Protein AF-A0A1V1PG23-F1 (afdb_monomer)

Foldseek 3Di:
DDDPPPDPLAAEEEEFEAQPAACVNCVVVVNNQVLLVVVQVVCVPRPEYEYAGADQDLVVRQVSNCVRPVRYHYLYYNHNVCVPPVPPSVVSLVPPVVDCVSVPSHAEYEYPAPNRVSNRVVNCVVVVHYYYYDNPDDPDPCVCVVVVVVVVVVVPPPD

Structure (mmCIF, N/CA/C/O backbone):
data_AF-A0A1V1PG23-F1
#
_entry.id   AF-A0A1V1PG23-F1
#
loop_
_atom_site.group_PDB
_atom_site.id
_atom_site.type_symbol
_atom_site.label_atom_id
_atom_site.label_alt_id
_atom_site.label_comp_id
_atom_site.label_asym_id
_atom_site.label_entity_id
_atom_site.label_seq_id
_atom_site.pdbx_PDB_ins_code
_atom_site.Cartn_x
_atom_site.Cartn_y
_atom_site.Cartn_z
_atom_site.occupancy
_atom_site.B_iso_or_equiv
_atom_site.auth_seq_id
_atom_site.auth_comp_id
_atom_site.auth_asym_id
_atom_site.auth_atom_id
_atom_site.pdbx_PDB_model_num
ATOM 1 N N . MET A 1 1 ? 15.335 16.229 11.011 1.00 31.73 1 MET A N 1
ATOM 2 C CA . MET A 1 1 ? 14.168 16.417 11.900 1.00 31.73 1 MET A CA 1
ATOM 3 C C . MET A 1 1 ? 13.006 15.620 11.330 1.00 31.73 1 MET A C 1
ATOM 5 O O . MET A 1 1 ? 12.567 15.918 10.227 1.00 31.73 1 MET A O 1
ATOM 9 N N . ALA A 1 2 ? 12.594 14.544 12.002 1.00 33.00 2 ALA A N 1
ATOM 10 C CA . ALA A 1 2 ? 11.464 13.727 11.567 1.00 33.00 2 ALA A CA 1
ATOM 11 C C . ALA A 1 2 ? 10.161 14.483 11.861 1.00 33.00 2 ALA A C 1
ATOM 13 O O . ALA A 1 2 ? 9.924 14.876 13.001 1.00 33.00 2 ALA A O 1
ATOM 14 N N . VAL A 1 3 ? 9.345 14.717 10.833 1.00 34.62 3 VAL A N 1
ATOM 15 C CA . VAL A 1 3 ? 8.000 15.281 10.996 1.00 34.62 3 VAL A CA 1
ATOM 16 C C . VAL A 1 3 ? 7.161 14.253 11.762 1.00 34.62 3 VAL A C 1
ATOM 18 O O . VAL A 1 3 ? 7.057 13.115 11.295 1.00 34.62 3 VAL A O 1
ATOM 21 N N . PRO A 1 4 ? 6.568 14.591 12.920 1.00 36.16 4 PRO A N 1
ATOM 22 C CA . PRO A 1 4 ? 5.688 13.669 13.616 1.00 36.16 4 PRO A CA 1
ATOM 23 C C . PRO A 1 4 ? 4.387 13.575 12.815 1.00 36.16 4 PRO A C 1
ATOM 25 O O . PRO A 1 4 ? 3.565 14.490 12.819 1.00 36.16 4 PRO A O 1
ATOM 28 N N . ILE A 1 5 ? 4.213 12.475 12.082 1.00 42.50 5 ILE A N 1
ATOM 29 C CA . ILE A 1 5 ? 2.964 12.174 11.381 1.00 42.50 5 ILE A CA 1
ATOM 30 C C . ILE A 1 5 ? 1.942 11.804 12.457 1.00 42.50 5 ILE A C 1
ATOM 32 O O . ILE A 1 5 ? 1.895 10.677 12.944 1.00 42.50 5 ILE A O 1
ATOM 36 N N . ARG A 1 6 ? 1.150 12.788 12.880 1.00 37.38 6 ARG A N 1
ATOM 37 C CA . ARG A 1 6 ? 0.013 12.584 13.775 1.00 37.38 6 ARG A CA 1
ATOM 38 C C . ARG A 1 6 ? -1.100 11.942 12.942 1.00 37.38 6 ARG A C 1
ATOM 40 O O . ARG A 1 6 ? -1.839 12.641 12.261 1.00 37.38 6 ARG A O 1
ATOM 47 N N . ILE A 1 7 ? -1.156 10.611 12.925 1.00 48.69 7 ILE A N 1
ATOM 48 C CA . ILE A 1 7 ? -2.184 9.867 12.187 1.00 48.69 7 ILE A CA 1
ATOM 49 C C . ILE A 1 7 ? -3.494 9.951 12.991 1.00 48.69 7 ILE A C 1
ATOM 51 O O . ILE A 1 7 ? -3.528 9.484 14.134 1.00 48.69 7 ILE A O 1
ATOM 55 N N . PRO A 1 8 ? -4.571 10.563 12.465 1.00 39.25 8 PRO A N 1
ATOM 56 C CA . PRO A 1 8 ? -5.863 10.539 13.136 1.00 39.25 8 PRO A CA 1
ATOM 57 C C . PRO A 1 8 ? -6.394 9.098 13.189 1.00 39.25 8 PRO A C 1
ATOM 59 O O . PRO A 1 8 ? -6.333 8.359 12.209 1.00 39.25 8 PRO A O 1
ATOM 62 N N . LYS A 1 9 ? -6.926 8.697 14.351 1.00 44.59 9 LYS A N 1
ATOM 63 C CA . LYS A 1 9 ? -7.483 7.361 14.642 1.00 44.59 9 LYS A CA 1
ATOM 64 C C . LYS A 1 9 ? -8.829 7.119 13.933 1.00 44.59 9 LYS A C 1
ATOM 66 O O . LYS A 1 9 ? -9.825 6.820 14.583 1.00 44.59 9 LYS A O 1
ATOM 71 N N . CYS A 1 10 ? -8.875 7.245 12.610 1.00 52.38 10 CYS A N 1
ATOM 72 C CA . CYS A 1 10 ? -10.060 6.971 11.803 1.00 52.38 10 CYS A CA 1
ATOM 73 C C . CYS A 1 10 ? -9.737 5.844 10.813 1.00 52.38 10 CYS A C 1
ATOM 75 O O . CYS A 1 10 ? -8.931 6.024 9.910 1.00 52.38 10 CYS A O 1
ATOM 77 N N . HIS A 1 11 ? -10.301 4.657 11.058 1.00 61.72 11 HIS A N 1
ATOM 78 C CA . HIS A 1 11 ? -10.313 3.458 10.203 1.00 61.72 11 HIS A CA 1
ATOM 79 C C . HIS A 1 11 ? -9.276 3.380 9.063 1.00 61.72 11 HIS A C 1
ATOM 81 O O . HIS A 1 11 ? -9.627 3.374 7.885 1.00 61.72 11 HIS A O 1
ATOM 87 N N . GLN A 1 12 ? -7.996 3.246 9.408 1.00 83.69 12 GLN A N 1
ATOM 88 C CA . GLN A 1 12 ? -6.927 3.156 8.420 1.00 83.69 12 GLN A CA 1
ATOM 89 C C . GLN A 1 12 ? -6.906 1.778 7.747 1.00 83.69 12 GLN A C 1
ATOM 91 O O . GLN A 1 12 ? -6.795 0.742 8.418 1.00 83.69 12 GLN A O 1
ATOM 96 N N . THR A 1 13 ? -6.982 1.766 6.416 1.00 91.75 13 THR A N 1
ATOM 97 C CA . THR A 1 13 ? -6.808 0.557 5.602 1.00 91.75 13 THR A CA 1
ATOM 98 C C . THR A 1 13 ? -5.415 0.548 4.986 1.00 91.75 13 THR A C 1
ATOM 100 O O . THR A 1 13 ? -5.024 1.480 4.285 1.00 91.75 13 THR A O 1
ATOM 103 N N . LEU A 1 14 ? -4.664 -0.518 5.249 1.00 92.88 14 LEU A N 1
ATOM 104 C CA . LEU A 1 14 ? -3.343 -0.735 4.679 1.00 92.88 14 LEU A CA 1
ATOM 105 C C . LEU A 1 14 ? -3.455 -1.450 3.332 1.00 92.88 14 LEU A C 1
ATOM 107 O O . LEU A 1 14 ? -4.045 -2.523 3.255 1.00 92.88 14 LEU A O 1
ATOM 111 N N . ILE A 1 15 ? -2.844 -0.886 2.299 1.00 93.31 15 ILE A N 1
ATOM 112 C CA . ILE A 1 15 ? -2.690 -1.457 0.968 1.00 93.31 15 ILE A CA 1
ATOM 113 C C . ILE A 1 15 ? -1.244 -1.915 0.793 1.00 93.31 15 ILE A C 1
ATOM 115 O O . ILE A 1 15 ? -0.310 -1.117 0.895 1.00 93.31 15 ILE A O 1
ATOM 119 N N . THR A 1 16 ? -1.041 -3.191 0.486 1.00 91.62 16 THR A N 1
ATOM 120 C CA . THR A 1 16 ? 0.277 -3.710 0.118 1.00 91.62 16 THR A CA 1
ATOM 121 C C . THR A 1 16 ? 0.410 -3.773 -1.399 1.00 91.62 16 THR A C 1
ATOM 123 O O . THR A 1 16 ? -0.379 -4.427 -2.092 1.00 91.62 16 THR A O 1
ATOM 126 N N . MET A 1 17 ? 1.393 -3.046 -1.936 1.00 90.38 17 MET A N 1
ATOM 127 C CA . MET A 1 17 ? 1.699 -3.091 -3.364 1.00 90.38 17 MET A CA 1
ATOM 128 C C . MET A 1 17 ? 2.275 -4.456 -3.742 1.00 90.38 17 MET A C 1
ATOM 130 O O . MET A 1 17 ? 2.780 -5.197 -2.898 1.00 90.38 17 MET A O 1
ATOM 134 N N . SER A 1 18 ? 2.196 -4.790 -5.029 1.00 87.00 18 SER A N 1
ATOM 135 C CA . SER A 1 18 ? 2.860 -5.970 -5.578 1.00 87.00 18 SER A CA 1
ATOM 136 C C . SER A 1 18 ? 4.346 -5.954 -5.234 1.00 87.00 18 SER A C 1
ATOM 138 O O . SER A 1 18 ? 4.969 -4.891 -5.241 1.00 87.00 18 SER A O 1
ATOM 140 N N . ALA A 1 19 ? 4.920 -7.126 -4.966 1.00 81.62 19 ALA A N 1
ATOM 141 C CA . ALA A 1 19 ? 6.336 -7.219 -4.639 1.00 81.62 19 ALA A CA 1
ATOM 142 C C . ALA A 1 19 ? 7.187 -6.567 -5.743 1.00 81.62 19 ALA A C 1
ATOM 144 O O . ALA A 1 19 ? 7.028 -6.885 -6.922 1.00 81.62 19 ALA A O 1
ATOM 145 N N . GLY A 1 20 ? 8.067 -5.640 -5.355 1.00 77.31 20 GLY A N 1
ATOM 146 C CA . GLY A 1 20 ? 8.941 -4.903 -6.277 1.00 77.31 20 GLY A CA 1
ATOM 147 C C . GLY A 1 20 ? 8.295 -3.725 -7.001 1.00 77.31 20 GLY A C 1
ATOM 148 O O . GLY A 1 20 ? 8.995 -3.017 -7.717 1.00 77.31 20 GLY A O 1
ATOM 149 N N . MET A 1 21 ? 7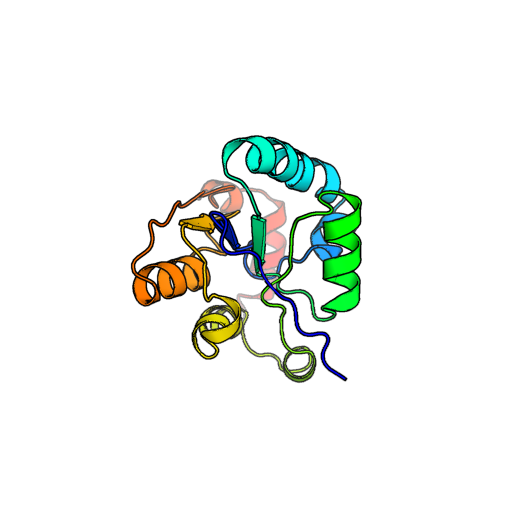.004 -3.470 -6.787 1.00 85.88 21 MET A N 1
ATOM 150 C CA . MET A 1 21 ? 6.332 -2.296 -7.339 1.00 85.88 21 MET A CA 1
ATOM 151 C C . MET A 1 21 ? 6.379 -1.108 -6.382 1.00 85.88 21 MET A C 1
ATOM 153 O O . MET A 1 21 ? 6.352 -1.244 -5.157 1.00 85.88 21 MET A O 1
ATOM 157 N N . SER A 1 22 ? 6.404 0.079 -6.971 1.00 91.44 22 SER A N 1
ATOM 158 C CA . SER A 1 22 ? 6.389 1.361 -6.279 1.00 91.44 22 SER A CA 1
ATOM 159 C C . SER A 1 22 ? 5.531 2.367 -7.048 1.00 91.44 22 SER A C 1
ATOM 161 O O . SER A 1 22 ? 5.121 2.091 -8.180 1.00 91.44 22 SER A O 1
ATOM 163 N N . MET A 1 23 ? 5.244 3.526 -6.458 1.00 93.44 23 MET A N 1
ATOM 164 C CA . MET A 1 23 ? 4.521 4.607 -7.135 1.00 93.44 23 MET A CA 1
ATOM 165 C C . MET A 1 23 ? 5.301 5.083 -8.361 1.00 93.44 23 MET A C 1
ATOM 167 O O . MET A 1 23 ? 4.720 5.254 -9.430 1.00 93.44 23 MET A O 1
ATOM 171 N N . VAL A 1 24 ? 6.627 5.211 -8.243 1.00 91.75 24 VAL A N 1
ATOM 172 C CA . VAL A 1 24 ? 7.500 5.522 -9.386 1.00 91.75 24 VAL A CA 1
ATOM 173 C C . VAL A 1 24 ? 7.386 4.448 -10.473 1.00 91.75 24 VAL A C 1
ATOM 175 O O . VAL A 1 24 ? 7.224 4.790 -11.642 1.00 91.75 24 VAL A O 1
ATOM 178 N N . ALA A 1 25 ? 7.400 3.161 -10.110 1.00 89.25 25 ALA A N 1
ATOM 179 C CA . ALA A 1 25 ? 7.254 2.076 -11.084 1.00 89.25 25 ALA A CA 1
ATOM 180 C C . ALA A 1 25 ? 5.879 2.095 -11.781 1.00 89.25 25 ALA A C 1
ATOM 182 O O . ALA A 1 25 ? 5.794 1.873 -12.987 1.00 89.25 25 ALA A O 1
ATOM 183 N N . TRP A 1 26 ? 4.799 2.403 -11.055 1.00 93.06 26 TRP A N 1
ATOM 184 C CA . TRP A 1 26 ? 3.470 2.593 -11.649 1.00 93.06 26 TRP A CA 1
ATOM 185 C C . TRP A 1 26 ? 3.411 3.777 -12.609 1.00 93.06 26 TRP A C 1
ATOM 187 O O . TRP A 1 26 ? 2.758 3.675 -13.649 1.00 93.06 26 TRP A O 1
ATOM 197 N N . GLN A 1 27 ? 4.090 4.878 -12.284 1.00 94.44 27 GLN A N 1
ATOM 198 C CA . GLN A 1 27 ? 4.166 6.040 -13.163 1.00 94.44 27 GLN A CA 1
ATOM 199 C C . GLN A 1 27 ? 4.961 5.722 -14.434 1.00 94.44 27 GLN A C 1
ATOM 201 O O . GLN A 1 27 ? 4.497 6.020 -15.529 1.00 94.44 27 GLN A O 1
ATOM 206 N N . GLN A 1 28 ? 6.120 5.073 -14.303 1.00 92.44 28 GLN A N 1
ATOM 207 C CA . GLN A 1 28 ? 6.955 4.674 -15.442 1.00 92.44 28 GLN A CA 1
ATOM 208 C C . GLN A 1 28 ? 6.246 3.677 -16.367 1.00 92.44 28 GLN A C 1
ATOM 210 O O . GLN A 1 28 ? 6.409 3.743 -17.581 1.00 92.44 28 GLN A O 1
ATOM 215 N N . ALA A 1 29 ? 5.428 2.785 -15.807 1.00 90.31 29 ALA A N 1
ATOM 216 C CA . ALA A 1 29 ? 4.607 1.854 -16.575 1.00 90.31 29 ALA A CA 1
ATOM 217 C C . ALA A 1 29 ? 3.329 2.490 -17.164 1.00 90.31 29 ALA A C 1
ATOM 219 O O . ALA A 1 29 ? 2.592 1.805 -17.869 1.00 90.31 29 ALA A O 1
ATOM 220 N N . GLY A 1 30 ? 3.030 3.761 -16.862 1.00 93.81 30 GLY A N 1
ATOM 221 C CA . GLY A 1 30 ? 1.834 4.457 -17.352 1.00 93.81 30 GLY A CA 1
ATOM 222 C C . GLY A 1 30 ? 0.513 3.940 -16.767 1.00 93.81 30 GLY A C 1
ATOM 223 O O . GLY A 1 30 ? -0.542 4.141 -17.361 1.00 93.81 30 GLY A O 1
ATOM 224 N N . ILE A 1 31 ? 0.549 3.249 -15.621 1.00 92.62 31 ILE A N 1
ATOM 225 C CA . ILE A 1 31 ? -0.641 2.642 -14.992 1.00 92.62 31 ILE A CA 1
ATOM 226 C C . ILE A 1 31 ? -1.074 3.331 -13.694 1.00 92.62 31 ILE A C 1
ATOM 228 O O . ILE A 1 31 ? -2.087 2.935 -13.116 1.00 92.62 31 ILE A O 1
ATOM 232 N N . ILE A 1 32 ? -0.324 4.336 -13.228 1.00 94.38 32 ILE A N 1
ATOM 233 C CA . ILE A 1 32 ? -0.554 4.992 -11.933 1.00 94.38 32 ILE A CA 1
ATOM 234 C C . ILE A 1 32 ? -1.956 5.595 -11.808 1.00 94.38 32 ILE A C 1
ATOM 236 O O . ILE A 1 32 ? -2.626 5.333 -10.812 1.00 94.38 32 ILE A O 1
ATOM 240 N N . ASP A 1 33 ? -2.439 6.300 -12.833 1.00 93.75 33 ASP A N 1
ATOM 241 C CA . ASP A 1 33 ? -3.761 6.936 -12.823 1.00 93.75 33 ASP A CA 1
ATOM 242 C C . ASP A 1 33 ? -4.883 5.904 -12.688 1.00 93.75 33 ASP A C 1
ATOM 244 O O . ASP A 1 33 ? -5.826 6.062 -11.909 1.00 93.75 33 ASP A O 1
ATOM 248 N N . ARG A 1 34 ? -4.758 4.787 -13.410 1.00 92.44 34 ARG A N 1
ATOM 249 C CA . ARG A 1 34 ? -5.735 3.697 -13.383 1.00 92.44 34 ARG A CA 1
ATOM 250 C C . ARG A 1 34 ? -5.761 3.004 -12.021 1.00 92.44 34 ARG A C 1
ATOM 252 O O . ARG A 1 34 ? -6.835 2.743 -11.492 1.00 92.44 34 ARG A O 1
ATOM 259 N N . GLU A 1 35 ? -4.599 2.692 -11.453 1.00 92.56 35 GLU A N 1
ATOM 260 C CA . GLU A 1 35 ? -4.530 1.992 -10.164 1.00 92.56 35 GLU A CA 1
ATOM 261 C C . GLU A 1 35 ? -4.962 2.912 -9.010 1.00 92.56 35 GLU A C 1
ATOM 263 O O . GLU A 1 35 ? -5.747 2.499 -8.155 1.00 92.56 35 GLU A O 1
ATOM 268 N N . LEU A 1 36 ? -4.508 4.171 -8.987 1.00 94.06 36 LEU A N 1
ATOM 269 C CA . LEU A 1 36 ? -4.838 5.112 -7.914 1.00 94.06 36 LEU A CA 1
ATOM 270 C C . LEU A 1 36 ? -6.256 5.683 -8.014 1.00 94.06 36 LEU A C 1
ATOM 272 O O . LEU A 1 36 ? -6.826 5.988 -6.970 1.00 94.06 36 LEU A O 1
ATOM 276 N N . SER A 1 37 ? -6.865 5.784 -9.200 1.00 93.25 37 SER A N 1
ATOM 277 C CA 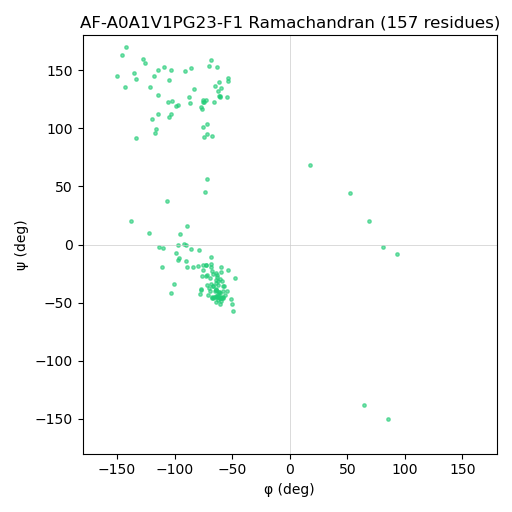. SER A 1 37 ? -8.275 6.203 -9.317 1.00 93.25 37 SER A CA 1
ATOM 278 C C . SER A 1 37 ? -9.220 5.233 -8.603 1.00 93.25 37 SER A C 1
ATOM 280 O O . SER A 1 37 ? -10.082 5.671 -7.843 1.00 93.25 37 SER A O 1
ATOM 282 N N . TYR A 1 38 ? -8.975 3.925 -8.729 1.00 92.38 38 TYR A N 1
ATOM 283 C CA . TYR A 1 38 ? -9.692 2.901 -7.968 1.00 92.38 38 TYR A CA 1
ATOM 284 C C . TYR A 1 38 ? -9.544 3.094 -6.451 1.00 92.38 38 TYR A C 1
ATOM 286 O O . TYR A 1 38 ? -10.524 3.037 -5.709 1.00 92.38 38 TYR A O 1
ATOM 294 N N . TYR A 1 39 ? -8.324 3.345 -5.966 1.00 93.12 39 TYR A N 1
ATOM 295 C CA . TYR A 1 39 ? -8.093 3.580 -4.538 1.00 93.12 39 TYR A CA 1
ATOM 296 C C . TYR A 1 39 ? -8.696 4.899 -4.054 1.00 93.12 39 TYR A C 1
ATOM 298 O O . TYR A 1 39 ? -9.186 4.963 -2.929 1.00 93.12 39 TYR A O 1
ATOM 306 N N . LYS A 1 40 ? -8.709 5.934 -4.895 1.00 93.00 40 LYS A N 1
ATOM 307 C CA . LYS A 1 40 ? -9.351 7.214 -4.596 1.00 93.00 40 LYS A CA 1
ATOM 308 C C . LYS A 1 40 ? -10.845 7.022 -4.363 1.00 93.00 40 LYS A C 1
ATOM 310 O O . LYS A 1 40 ? -11.349 7.423 -3.319 1.00 93.00 40 LYS A O 1
ATOM 315 N N . GLU A 1 41 ? -11.528 6.350 -5.284 1.00 92.12 41 GLU A N 1
ATOM 316 C CA . GLU A 1 41 ? -12.947 6.025 -5.132 1.00 92.12 41 GLU A CA 1
ATOM 317 C C . GLU A 1 41 ? -13.187 5.158 -3.890 1.00 92.12 41 GLU A C 1
ATOM 319 O O . GLU A 1 41 ? -14.035 5.476 -3.060 1.00 92.12 41 GLU A O 1
ATOM 324 N N . LEU A 1 42 ? -12.363 4.125 -3.687 1.00 89.19 42 LEU A N 1
ATOM 325 C CA . LEU A 1 42 ? -12.455 3.255 -2.518 1.00 89.19 42 LEU A CA 1
ATOM 326 C C . LEU A 1 42 ? -12.313 4.028 -1.195 1.00 89.19 42 LEU A C 1
ATOM 328 O O . LEU A 1 42 ? -13.036 3.738 -0.239 1.00 89.19 42 LEU A O 1
ATOM 332 N N . SER A 1 43 ? -11.410 5.011 -1.133 1.00 89.75 43 SER A N 1
ATOM 333 C CA . SER A 1 43 ? -11.170 5.811 0.075 1.00 89.75 43 SER A CA 1
ATOM 334 C C . SER A 1 43 ? -12.413 6.578 0.539 1.00 89.75 43 SER A C 1
ATOM 336 O O . SER A 1 43 ? -12.632 6.698 1.744 1.00 89.75 43 SER A O 1
ATOM 338 N N . ASN A 1 44 ? -13.300 6.966 -0.386 1.00 88.06 44 ASN A N 1
ATOM 339 C CA . ASN A 1 44 ? -14.572 7.618 -0.058 1.00 88.06 44 ASN A CA 1
ATOM 340 C C . ASN A 1 44 ? -15.515 6.707 0.747 1.00 88.06 44 ASN A C 1
ATOM 342 O O . ASN A 1 44 ? -16.373 7.197 1.475 1.00 88.06 44 ASN A O 1
ATOM 346 N N . HIS A 1 45 ? -15.357 5.386 0.635 1.00 87.88 45 HIS A N 1
ATOM 347 C CA . HIS A 1 45 ? -16.210 4.407 1.311 1.00 87.88 45 HIS A CA 1
ATOM 348 C C . HIS A 1 45 ? -15.581 3.827 2.577 1.00 87.88 45 HIS A C 1
ATOM 350 O O . HIS A 1 45 ? -16.295 3.485 3.518 1.00 87.88 45 HIS A O 1
ATOM 356 N N . ILE A 1 46 ? -14.254 3.663 2.601 1.00 86.50 46 ILE A N 1
ATOM 357 C CA . ILE A 1 46 ? -13.565 2.947 3.689 1.00 86.50 46 ILE A CA 1
ATOM 358 C C . ILE A 1 46 ? -12.649 3.828 4.540 1.00 86.50 46 ILE A C 1
ATOM 360 O O . ILE A 1 46 ? -12.075 3.321 5.508 1.00 86.50 46 ILE A O 1
ATOM 364 N N . GLY A 1 47 ? -12.528 5.114 4.208 1.00 86.88 47 GLY A N 1
ATOM 365 C CA . GLY A 1 47 ? -11.716 6.088 4.928 1.00 86.88 47 GLY A CA 1
ATOM 366 C C . GLY A 1 47 ? -10.250 6.103 4.494 1.00 86.88 47 GLY A C 1
ATOM 367 O O . GLY A 1 47 ? -9.908 5.825 3.344 1.00 86.88 47 GLY A O 1
ATOM 368 N N . PHE A 1 48 ? -9.372 6.447 5.439 1.00 89.94 48 PHE A N 1
ATOM 369 C CA . PHE A 1 48 ? -7.959 6.711 5.179 1.00 89.94 48 PHE A CA 1
ATOM 370 C C . PHE A 1 48 ? -7.214 5.487 4.638 1.00 89.94 48 PHE A C 1
ATOM 372 O O . PHE A 1 48 ? -7.273 4.385 5.197 1.00 89.94 48 PHE A O 1
ATOM 379 N N . LEU A 1 49 ? -6.452 5.713 3.568 1.00 91.94 49 LEU A N 1
ATOM 380 C CA . LEU A 1 49 ? -5.616 4.701 2.940 1.00 91.94 49 LEU A CA 1
ATOM 381 C C . LEU A 1 49 ? -4.149 4.920 3.262 1.00 91.94 49 LEU A C 1
ATOM 383 O O . LEU A 1 49 ? -3.629 6.035 3.242 1.00 91.94 49 LEU A O 1
ATOM 387 N N . SER A 1 50 ? -3.469 3.809 3.477 1.00 92.38 50 SER A N 1
ATOM 388 C CA . SER A 1 50 ? -2.041 3.793 3.693 1.00 92.38 50 SER A CA 1
ATOM 389 C C . SER A 1 50 ? -1.386 2.717 2.852 1.00 92.38 50 SER A C 1
ATOM 391 O O . SER A 1 50 ? -1.939 1.635 2.727 1.00 92.38 50 SER A O 1
ATOM 393 N N . PHE A 1 51 ? -0.204 2.981 2.310 1.00 92.50 51 PHE A N 1
ATOM 394 C CA . PHE A 1 51 ? 0.457 2.093 1.357 1.00 92.50 51 PHE A CA 1
ATOM 395 C C . PHE A 1 51 ? 1.798 1.569 1.884 1.00 92.50 51 PHE A C 1
ATOM 397 O O . PHE A 1 51 ? 2.547 2.289 2.554 1.00 92.50 51 PHE A O 1
ATOM 404 N N . ILE A 1 52 ? 2.104 0.318 1.535 1.00 90.12 52 ILE A N 1
ATOM 405 C CA . ILE A 1 52 ? 3.461 -0.240 1.531 1.00 90.12 52 ILE A CA 1
ATOM 406 C C . ILE A 1 52 ? 3.972 -0.186 0.096 1.00 90.12 52 ILE A C 1
ATOM 408 O O . ILE A 1 52 ? 3.389 -0.833 -0.774 1.00 90.12 52 ILE A O 1
ATOM 412 N N . SER A 1 53 ? 5.058 0.548 -0.128 1.00 89.44 53 SER A N 1
ATOM 413 C CA . SER A 1 53 ? 5.725 0.664 -1.427 1.00 89.44 53 SER A CA 1
ATOM 414 C C . SER A 1 53 ? 7.124 0.044 -1.378 1.00 89.44 53 SER A C 1
ATOM 416 O O . SER A 1 53 ? 7.775 0.046 -0.336 1.00 89.44 53 SER A O 1
ATOM 418 N N . TYR A 1 54 ? 7.615 -0.476 -2.505 1.00 84.12 54 TYR A N 1
ATOM 419 C CA . TYR A 1 54 ? 8.992 -0.974 -2.633 1.00 84.12 54 TYR A CA 1
ATOM 420 C C . TYR A 1 54 ? 9.959 0.067 -3.226 1.00 84.12 54 TYR A C 1
ATOM 422 O O . TYR A 1 54 ? 11.115 -0.254 -3.515 1.00 84.12 54 TYR A O 1
ATOM 430 N N . GLY A 1 55 ? 9.509 1.318 -3.371 1.00 83.81 55 GLY A N 1
ATOM 431 C CA . GLY A 1 55 ? 10.352 2.439 -3.788 1.00 83.81 55 GLY A CA 1
ATOM 432 C C . GLY A 1 55 ? 11.466 2.722 -2.781 1.00 83.81 55 GLY A C 1
ATOM 433 O O . GLY A 1 55 ? 11.339 2.423 -1.595 1.00 83.81 55 GLY A O 1
ATOM 434 N N . ASP A 1 56 ? 12.569 3.283 -3.259 1.00 82.94 56 ASP A N 1
ATOM 435 C CA . ASP A 1 56 ? 13.750 3.649 -2.467 1.00 82.94 56 ASP A CA 1
ATOM 436 C C . ASP A 1 56 ? 13.681 5.074 -1.891 1.00 82.94 56 ASP A C 1
ATOM 438 O O . ASP A 1 56 ? 14.369 5.384 -0.920 1.00 82.94 56 ASP A O 1
ATOM 442 N N . ASN A 1 57 ? 12.829 5.938 -2.448 1.00 86.31 57 ASN A N 1
ATOM 443 C CA . ASN A 1 57 ? 12.686 7.324 -2.014 1.00 86.31 57 ASN A CA 1
ATOM 444 C C . ASN A 1 57 ? 11.290 7.620 -1.445 1.00 86.31 57 ASN A C 1
ATOM 446 O O . ASN A 1 57 ? 10.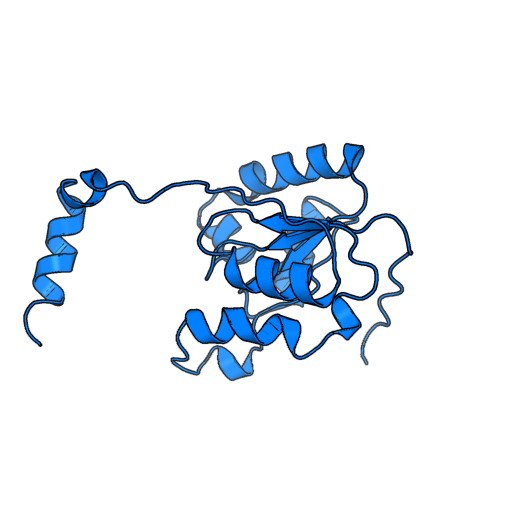352 7.930 -2.182 1.00 86.31 57 ASN A O 1
ATOM 450 N N . HIS A 1 58 ? 11.177 7.616 -0.112 1.00 86.38 58 HIS A N 1
ATOM 451 C CA . HIS A 1 58 ? 9.928 7.911 0.609 1.00 86.38 58 HIS A CA 1
ATOM 452 C C . HIS A 1 58 ? 9.300 9.257 0.228 1.00 86.38 58 HIS A C 1
ATOM 454 O O . HIS A 1 58 ? 8.082 9.345 0.054 1.00 86.38 58 HIS A O 1
ATOM 460 N N . ARG A 1 59 ? 10.116 10.304 0.040 1.00 87.94 59 ARG A N 1
ATOM 461 C CA . ARG A 1 59 ? 9.625 11.650 -0.293 1.00 87.94 59 ARG A CA 1
ATOM 462 C C . ARG A 1 59 ? 9.005 11.679 -1.687 1.00 87.94 59 ARG A C 1
ATOM 464 O O . ARG A 1 59 ? 7.929 12.250 -1.855 1.00 87.94 59 ARG A O 1
ATOM 471 N N . THR A 1 60 ? 9.671 11.070 -2.667 1.00 90.00 60 THR A N 1
ATOM 472 C CA . THR A 1 60 ? 9.170 10.984 -4.047 1.00 90.00 60 THR A CA 1
ATOM 473 C C . THR A 1 60 ? 7.890 10.166 -4.109 1.00 90.00 60 THR A C 1
ATOM 475 O O . THR A 1 60 ? 6.888 10.635 -4.640 1.00 90.00 60 THR A O 1
ATOM 478 N N . GLU A 1 61 ? 7.896 8.987 -3.498 1.00 91.06 61 GLU A N 1
ATOM 479 C CA . GLU A 1 61 ? 6.744 8.090 -3.443 1.00 91.06 61 GLU A CA 1
ATOM 480 C C . GLU A 1 61 ? 5.533 8.783 -2.795 1.00 91.06 61 GLU A C 1
ATOM 482 O O . GLU A 1 61 ? 4.435 8.779 -3.353 1.00 91.06 61 GLU A O 1
ATOM 487 N N . THR A 1 62 ? 5.741 9.467 -1.663 1.00 90.38 62 THR A N 1
ATOM 488 C CA . THR A 1 62 ? 4.675 10.204 -0.966 1.00 90.38 62 THR A CA 1
ATOM 489 C C . THR A 1 62 ? 4.153 11.360 -1.814 1.00 90.38 62 THR A C 1
ATOM 491 O O . THR A 1 62 ? 2.947 11.597 -1.845 1.00 90.38 62 THR A O 1
ATOM 494 N N . LYS A 1 63 ? 5.034 12.079 -2.523 1.00 93.12 63 LYS A N 1
ATOM 495 C CA . LYS A 1 63 ? 4.631 13.165 -3.424 1.00 93.12 63 LYS A CA 1
ATOM 496 C C . LYS A 1 63 ? 3.719 12.644 -4.539 1.00 93.12 63 LYS A C 1
ATOM 498 O O . LYS A 1 63 ? 2.679 13.250 -4.775 1.00 93.12 63 LYS A O 1
ATOM 503 N N . LEU A 1 64 ? 4.079 11.528 -5.174 1.00 93.56 64 LEU A N 1
ATOM 504 C CA . LEU A 1 64 ? 3.280 10.917 -6.242 1.00 93.56 64 LEU A CA 1
ATOM 505 C C . LEU A 1 64 ? 1.919 10.435 -5.738 1.00 93.56 64 LEU A C 1
ATOM 507 O O . LEU A 1 64 ? 0.897 10.716 -6.362 1.00 93.56 64 LEU A O 1
ATOM 511 N N . LEU A 1 65 ? 1.883 9.776 -4.578 1.00 93.56 65 LEU A N 1
ATOM 512 C CA . LEU A 1 65 ? 0.624 9.343 -3.975 1.00 93.56 65 LEU A CA 1
ATOM 513 C C . LEU A 1 65 ? -0.297 10.536 -3.684 1.00 93.56 65 LEU A C 1
ATOM 515 O O . LEU A 1 65 ? -1.464 10.524 -4.074 1.00 93.56 65 LEU A O 1
ATOM 519 N N . LYS A 1 66 ? 0.233 11.590 -3.051 1.00 93.00 66 LYS A N 1
ATOM 520 C CA . LYS A 1 66 ? -0.558 12.763 -2.647 1.00 93.00 66 LYS A CA 1
ATOM 521 C C . LYS A 1 66 ? -1.083 13.598 -3.811 1.00 93.00 66 LYS A C 1
ATOM 523 O O . LYS A 1 66 ? -2.078 14.292 -3.636 1.00 93.00 66 LYS A O 1
ATOM 528 N N . GLN A 1 67 ? -0.463 13.517 -4.990 1.00 94.00 67 GLN A N 1
ATOM 529 C CA . GLN A 1 67 ? -1.014 14.120 -6.211 1.00 94.00 67 GLN A CA 1
ATOM 530 C C . GLN A 1 67 ? -2.356 13.492 -6.618 1.00 94.00 67 GLN A C 1
ATOM 532 O O . GLN A 1 67 ? -3.183 14.171 -7.216 1.00 94.00 67 GLN A O 1
ATOM 537 N N . HIS A 1 68 ? -2.589 12.225 -6.266 1.00 93.25 68 HIS A N 1
ATOM 538 C CA . HIS A 1 68 ? -3.798 11.490 -6.641 1.00 93.25 68 HIS A CA 1
ATOM 539 C C . HIS A 1 68 ? -4.786 11.377 -5.473 1.00 93.25 68 HIS A C 1
ATOM 541 O O . HIS A 1 68 ? -5.994 11.544 -5.662 1.00 93.25 68 HIS A O 1
ATOM 547 N N . ILE A 1 69 ? -4.274 11.104 -4.267 1.00 92.88 69 ILE A N 1
ATOM 548 C CA . ILE A 1 69 ? -5.053 10.915 -3.038 1.00 92.88 69 ILE A CA 1
ATOM 549 C C . ILE A 1 69 ? -4.385 11.725 -1.909 1.00 92.88 69 ILE A C 1
ATOM 551 O O . ILE A 1 69 ? -3.480 11.213 -1.246 1.00 92.88 69 ILE A O 1
ATOM 555 N N . PRO A 1 70 ? -4.795 12.989 -1.684 1.00 89.12 70 PRO A N 1
ATOM 556 C CA . PRO A 1 70 ? -4.139 13.895 -0.731 1.00 89.12 70 PRO A CA 1
ATOM 557 C C . PRO A 1 70 ? -4.067 13.363 0.707 1.00 89.12 70 PRO A C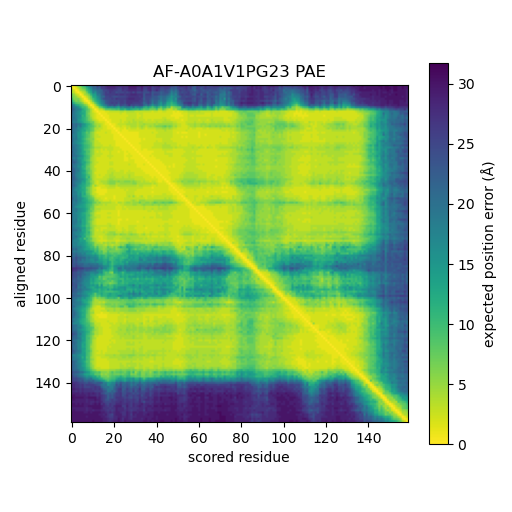 1
ATOM 559 O O . PRO A 1 70 ? -3.062 13.566 1.395 1.00 89.12 70 PRO A O 1
ATOM 562 N N . ASP A 1 71 ? -5.108 12.643 1.127 1.00 88.25 71 ASP A N 1
ATOM 563 C CA . ASP A 1 71 ? -5.264 12.106 2.482 1.00 88.25 71 ASP A CA 1
ATOM 564 C C . ASP A 1 71 ? -4.586 10.744 2.689 1.00 88.25 71 ASP A C 1
ATOM 566 O O . ASP A 1 71 ? -4.581 10.209 3.800 1.00 88.25 71 ASP A O 1
ATOM 570 N N . ALA A 1 72 ? -4.001 10.161 1.638 1.00 89.88 72 ALA A N 1
ATOM 571 C CA . ALA A 1 72 ? -3.309 8.886 1.741 1.00 89.88 72 ALA A CA 1
ATOM 572 C C . ALA A 1 72 ? -1.850 9.050 2.188 1.00 89.88 72 ALA A C 1
ATOM 574 O O . ALA A 1 72 ? -1.185 10.054 1.917 1.00 89.88 72 ALA A O 1
ATOM 575 N N . ASN A 1 73 ? -1.328 8.017 2.851 1.00 90.75 73 ASN A N 1
ATOM 576 C CA . ASN A 1 73 ? 0.042 8.003 3.362 1.00 90.75 73 ASN A CA 1
ATOM 577 C C . ASN A 1 73 ? 0.836 6.792 2.873 1.00 90.75 73 ASN A C 1
ATOM 579 O O . ASN A 1 73 ? 0.288 5.737 2.566 1.00 90.75 73 ASN A O 1
ATOM 583 N N . ILE A 1 74 ? 2.161 6.926 2.862 1.00 88.25 74 ILE A N 1
ATOM 584 C CA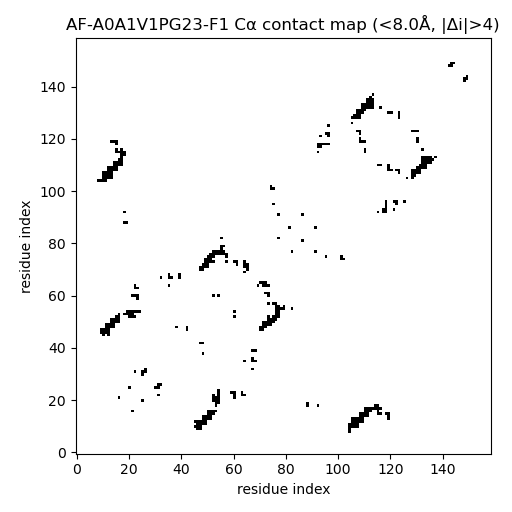 . ILE A 1 74 ? 3.075 5.797 2.682 1.00 88.25 74 ILE A CA 1
ATOM 585 C C . ILE A 1 74 ? 3.690 5.478 4.036 1.00 88.25 74 ILE A C 1
ATOM 587 O O . ILE A 1 74 ? 4.481 6.261 4.565 1.00 88.25 74 ILE A O 1
ATOM 591 N N . ILE A 1 75 ? 3.298 4.335 4.599 1.00 83.31 75 ILE A N 1
ATOM 592 C CA . ILE A 1 75 ? 3.764 3.890 5.919 1.00 83.31 75 ILE A CA 1
ATOM 593 C C . ILE A 1 75 ? 5.177 3.326 5.823 1.00 83.31 75 ILE A C 1
ATOM 595 O O . ILE A 1 75 ? 5.989 3.508 6.728 1.00 83.31 75 ILE A O 1
ATOM 599 N N . TRP A 1 76 ? 5.462 2.613 4.734 1.00 80.69 76 TRP A N 1
ATOM 600 C CA . TRP A 1 76 ? 6.718 1.906 4.574 1.00 80.69 76 TRP A CA 1
ATOM 601 C C . TRP A 1 76 ? 7.199 1.968 3.132 1.00 80.69 76 TRP A C 1
ATOM 603 O O . TRP A 1 76 ? 6.427 1.761 2.192 1.00 80.69 76 TRP A O 1
ATOM 613 N N . THR A 1 77 ? 8.493 2.231 2.996 1.00 76.94 77 THR A N 1
ATOM 614 C CA . THR A 1 77 ? 9.256 2.123 1.756 1.00 76.94 77 THR A CA 1
ATOM 615 C C . THR A 1 77 ? 10.478 1.256 1.986 1.00 76.94 77 THR A C 1
ATOM 617 O O . THR A 1 77 ? 10.951 1.120 3.119 1.00 76.94 77 THR A O 1
ATOM 620 N N . ARG A 1 78 ? 11.038 0.717 0.905 1.00 72.75 78 ARG A N 1
ATOM 621 C CA . ARG A 1 78 ? 12.296 -0.017 0.974 1.00 72.75 78 ARG A CA 1
ATOM 622 C C . ARG A 1 78 ? 13.408 0.919 1.484 1.00 72.75 78 ARG A C 1
ATOM 624 O O . ARG A 1 78 ? 13.589 1.996 0.917 1.00 72.75 78 ARG A O 1
ATOM 631 N N . PRO A 1 79 ? 14.170 0.539 2.528 1.00 67.38 79 PRO A N 1
ATOM 632 C CA . PRO A 1 79 ? 15.280 1.357 3.004 1.00 67.38 79 PRO A CA 1
ATOM 633 C C . PRO A 1 79 ? 16.333 1.574 1.900 1.00 67.38 79 PRO A C 1
ATOM 635 O O . PRO A 1 79 ? 16.741 0.589 1.278 1.00 67.38 79 PRO A O 1
ATOM 638 N N . PRO A 1 80 ? 16.837 2.809 1.688 1.00 62.91 80 PRO A N 1
ATOM 639 C CA . PRO A 1 80 ? 17.820 3.108 0.641 1.00 62.91 80 PRO A CA 1
ATOM 640 C C . PRO A 1 80 ? 19.102 2.280 0.766 1.00 62.91 80 PRO A C 1
ATOM 642 O O . PRO A 1 80 ? 19.661 1.844 -0.226 1.00 62.91 80 PRO A O 1
ATOM 645 N N . MET A 1 81 ? 19.548 1.991 1.991 1.00 60.22 81 MET A N 1
ATOM 646 C CA . MET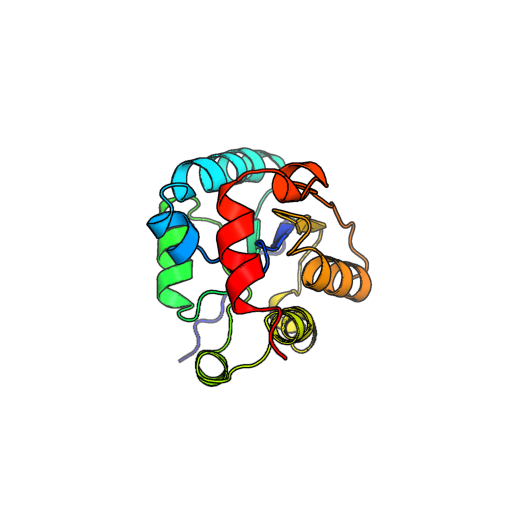 A 1 81 ? 20.749 1.183 2.236 1.00 60.22 81 MET A CA 1
ATOM 647 C C . MET A 1 81 ? 20.611 -0.255 1.717 1.00 60.22 81 MET A C 1
ATOM 649 O O . MET A 1 81 ? 21.594 -0.893 1.360 1.00 60.22 81 MET A O 1
ATOM 653 N N . MET A 1 82 ? 19.381 -0.763 1.638 1.00 58.78 82 MET A N 1
ATOM 654 C CA . MET A 1 82 ? 19.114 -2.086 1.090 1.00 58.78 82 MET A CA 1
ATOM 655 C C . MET A 1 82 ? 18.802 -2.047 -0.405 1.00 58.78 82 MET A C 1
ATOM 657 O O . MET A 1 82 ? 18.541 -3.097 -0.983 1.00 58.78 82 MET A O 1
ATOM 661 N N . SER A 1 83 ? 18.819 -0.870 -1.045 1.00 59.22 83 SER A N 1
ATOM 662 C CA . SER A 1 83 ? 18.614 -0.789 -2.489 1.00 59.22 83 SER A CA 1
ATOM 663 C C . SER A 1 83 ? 19.798 -1.299 -3.299 1.00 59.22 83 SER A C 1
ATOM 665 O O . SER A 1 83 ? 19.608 -1.791 -4.408 1.00 59.22 83 SER A O 1
ATOM 667 N N . GLN A 1 84 ? 20.986 -1.208 -2.703 1.00 57.03 84 GLN A N 1
ATOM 668 C CA . GLN A 1 84 ? 22.268 -1.617 -3.269 1.00 57.03 84 GLN A CA 1
ATOM 669 C C . GLN A 1 84 ? 22.620 -3.074 -2.953 1.00 57.03 84 GLN A C 1
ATOM 671 O O . GLN A 1 84 ? 23.528 -3.638 -3.559 1.00 57.03 84 GLN A O 1
ATOM 676 N N . LEU A 1 85 ? 21.912 -3.693 -2.006 1.00 55.91 85 LEU A N 1
ATOM 677 C CA . LEU A 1 85 ? 22.107 -5.096 -1.678 1.00 55.91 85 LEU A CA 1
ATOM 678 C C . LEU A 1 85 ? 21.303 -5.943 -2.675 1.00 55.91 85 LEU A C 1
ATOM 680 O O . LEU A 1 85 ? 20.116 -5.667 -2.866 1.00 55.91 85 LEU A O 1
ATOM 684 N N . PRO A 1 86 ? 21.877 -7.014 -3.256 1.00 52.00 86 PRO A N 1
ATOM 685 C CA . PRO A 1 86 ? 21.134 -8.017 -4.021 1.00 52.00 86 PRO A CA 1
ATOM 686 C C . PRO A 1 86 ? 20.318 -8.907 -3.068 1.00 52.00 86 PRO A C 1
ATOM 688 O O . PRO A 1 86 ? 20.326 -10.134 -3.137 1.00 52.00 86 PRO A O 1
ATOM 691 N N . ILE A 1 87 ? 19.648 -8.285 -2.104 1.00 53.69 87 ILE A N 1
ATOM 692 C CA . ILE A 1 87 ? 18.767 -8.953 -1.174 1.00 53.69 87 ILE A CA 1
ATOM 693 C C . ILE A 1 87 ? 17.477 -9.236 -1.926 1.00 53.69 87 ILE A C 1
ATOM 695 O O . ILE A 1 87 ? 16.807 -8.351 -2.455 1.00 53.69 87 ILE A O 1
ATOM 699 N N . ASN A 1 88 ? 17.186 -10.529 -2.022 1.00 60.31 88 ASN A N 1
ATOM 700 C CA . ASN A 1 88 ? 16.064 -11.045 -2.778 1.00 60.31 88 ASN A CA 1
ATOM 701 C C . ASN A 1 88 ? 14.766 -10.347 -2.330 1.00 60.31 88 ASN A C 1
ATOM 703 O O . ASN A 1 88 ? 14.560 -10.127 -1.135 1.00 60.31 88 ASN A O 1
ATOM 707 N N . LEU A 1 89 ? 13.875 -10.039 -3.276 1.00 63.53 89 LEU A N 1
ATOM 708 C CA . LEU A 1 89 ? 12.570 -9.387 -3.056 1.00 63.53 89 LEU A CA 1
ATOM 709 C C . LEU A 1 89 ? 11.764 -10.025 -1.905 1.00 63.53 89 LEU A C 1
ATOM 711 O O . LEU A 1 89 ? 10.992 -9.371 -1.201 1.00 63.53 89 LEU A O 1
ATOM 715 N N . PHE A 1 90 ? 12.016 -11.316 -1.701 1.00 61.34 90 PHE A N 1
ATOM 716 C CA . PHE A 1 90 ? 11.588 -12.123 -0.573 1.00 61.34 90 PHE A CA 1
ATOM 717 C C . PHE A 1 90 ? 11.884 -11.466 0.786 1.00 61.34 90 PHE A C 1
ATOM 719 O O . PHE A 1 90 ? 10.955 -11.185 1.533 1.00 61.34 90 PHE A O 1
ATOM 726 N N . TRP A 1 91 ? 13.135 -11.120 1.091 1.00 63.38 91 TRP A N 1
ATOM 727 C CA . TRP A 1 91 ? 13.536 -10.548 2.384 1.00 63.38 91 TRP A CA 1
ATOM 728 C C . TRP A 1 91 ? 12.902 -9.186 2.654 1.00 63.38 91 TRP A C 1
ATOM 730 O O . TRP A 1 91 ? 12.445 -8.923 3.765 1.00 63.38 91 TRP A O 1
ATOM 740 N N . HIS A 1 92 ? 12.782 -8.345 1.623 1.00 64.75 92 HIS A N 1
ATOM 741 C CA . HIS A 1 92 ? 12.091 -7.057 1.730 1.00 64.75 92 HIS A CA 1
ATOM 742 C C . HIS A 1 92 ? 10.636 -7.183 2.147 1.00 64.75 92 HIS A C 1
ATOM 744 O O . HIS A 1 92 ? 10.066 -6.247 2.696 1.00 64.75 92 HIS A O 1
ATOM 750 N N . THR A 1 93 ? 10.043 -8.339 1.899 1.00 65.25 93 THR A N 1
ATOM 751 C CA . THR A 1 93 ? 8.647 -8.601 2.190 1.00 65.25 93 THR A CA 1
ATOM 752 C C . THR A 1 93 ? 8.422 -9.022 3.649 1.00 65.25 93 THR A C 1
ATOM 754 O O . THR A 1 93 ? 7.326 -8.846 4.175 1.00 65.25 93 THR A O 1
ATOM 757 N N . PHE A 1 94 ? 9.470 -9.475 4.343 1.00 68.81 94 PHE A N 1
ATOM 758 C CA . PHE A 1 94 ? 9.425 -9.806 5.773 1.00 68.81 94 PHE A CA 1
ATOM 759 C C . PHE A 1 94 ? 9.914 -8.671 6.679 1.00 68.81 94 PHE A C 1
ATOM 761 O O . PHE A 1 94 ? 9.694 -8.730 7.880 1.00 68.81 94 PHE A O 1
ATOM 768 N N . LEU A 1 95 ? 10.543 -7.626 6.131 1.00 66.94 95 LEU A N 1
ATOM 769 C CA . LEU A 1 95 ? 11.043 -6.477 6.898 1.00 66.94 95 LEU A CA 1
ATOM 770 C C . LEU A 1 95 ? 9.973 -5.536 7.497 1.00 66.94 95 LEU A C 1
ATOM 772 O O . LEU A 1 95 ? 10.192 -5.057 8.611 1.00 66.94 95 LEU A O 1
ATOM 776 N N . PRO A 1 96 ? 8.837 -5.248 6.826 1.00 65.38 96 PRO A N 1
ATOM 777 C CA . PRO A 1 96 ? 7.813 -4.346 7.350 1.00 65.38 96 PRO A CA 1
ATOM 778 C C . PRO A 1 96 ? 7.350 -4.651 8.790 1.00 65.38 96 PRO A C 1
ATOM 780 O O . PRO A 1 96 ? 7.331 -3.721 9.594 1.00 65.38 96 PRO A O 1
ATOM 783 N N . PRO A 1 97 ? 7.042 -5.904 9.182 1.00 61.72 97 PRO A N 1
ATOM 784 C CA . PRO A 1 97 ? 6.550 -6.210 10.528 1.00 61.72 97 PRO A CA 1
ATOM 785 C C . PRO A 1 97 ? 7.574 -6.032 11.662 1.00 61.72 97 PRO A C 1
ATOM 787 O O . PRO A 1 97 ? 7.168 -6.057 12.818 1.00 61.72 97 PRO A O 1
ATOM 790 N N . PHE A 1 98 ? 8.871 -5.830 11.392 1.00 65.12 98 PHE A N 1
ATOM 791 C CA . PHE A 1 98 ? 9.862 -5.639 12.466 1.00 65.12 98 PHE A CA 1
ATOM 792 C C . PHE A 1 98 ? 9.793 -4.253 13.122 1.00 65.12 98 PHE A C 1
ATOM 794 O O . PHE A 1 98 ? 10.304 -4.067 14.225 1.00 65.12 98 PHE A O 1
ATOM 801 N N . ASN A 1 99 ? 9.149 -3.276 12.478 1.00 66.62 99 ASN A N 1
ATOM 802 C CA . ASN A 1 99 ? 8.875 -1.974 13.074 1.00 66.62 99 ASN A CA 1
ATOM 803 C C . ASN A 1 99 ? 7.359 -1.788 13.175 1.00 66.62 99 ASN A C 1
ATOM 805 O O . ASN A 1 99 ? 6.728 -1.384 12.206 1.00 66.62 99 ASN A O 1
ATOM 809 N N . CYS A 1 100 ? 6.767 -2.090 14.334 1.00 65.12 100 CYS A N 1
ATOM 810 C CA . CYS A 1 100 ? 5.308 -2.068 14.511 1.00 65.12 100 CYS A CA 1
ATOM 811 C C . CYS A 1 100 ? 4.716 -0.652 14.630 1.00 65.12 100 CYS A C 1
ATOM 813 O O . CYS A 1 100 ? 3.538 -0.458 14.345 1.00 65.12 100 CYS A O 1
ATOM 815 N N . LYS A 1 101 ? 5.515 0.354 15.017 1.00 71.88 101 LYS A N 1
ATOM 816 C CA . LYS A 1 101 ? 5.038 1.733 15.264 1.00 71.88 101 LYS A CA 1
ATOM 817 C C . LYS A 1 101 ? 4.301 2.377 14.077 1.00 71.88 101 LYS A C 1
ATOM 819 O O . LYS A 1 101 ? 3.269 2.996 14.307 1.00 71.88 101 LYS A O 1
ATOM 824 N N . PRO A 1 102 ? 4.772 2.255 12.822 1.00 75.38 102 PRO A N 1
ATOM 825 C CA . PRO A 1 102 ? 4.119 2.868 11.667 1.00 75.38 102 PRO A CA 1
ATOM 826 C C . PRO A 1 102 ? 2.755 2.244 11.327 1.00 75.38 102 PRO A C 1
ATOM 828 O O . PRO A 1 102 ? 1.959 2.858 10.620 1.00 75.38 102 PRO A O 1
ATOM 831 N N . PHE A 1 103 ? 2.488 1.029 11.813 1.00 78.69 103 PHE A N 1
ATOM 832 C CA . PHE A 1 103 ? 1.250 0.288 11.562 1.00 78.69 103 PHE A CA 1
ATOM 833 C C . PHE A 1 103 ? 0.225 0.436 12.694 1.00 78.69 103 PHE A C 1
ATOM 835 O O . PHE A 1 103 ? -0.874 -0.114 12.596 1.00 78.69 103 PHE A O 1
ATOM 842 N N . ASP A 1 104 ? 0.557 1.186 13.750 1.00 74.81 104 ASP A N 1
ATOM 843 C CA . ASP A 1 104 ? -0.383 1.470 14.828 1.00 74.81 104 ASP A CA 1
ATOM 844 C C . ASP A 1 104 ? -1.607 2.221 14.276 1.00 74.81 104 ASP A C 1
ATOM 846 O O . ASP A 1 104 ? -1.486 3.215 13.561 1.00 74.81 104 ASP A O 1
ATOM 850 N N . GLY A 1 105 ? -2.802 1.703 14.561 1.00 80.81 105 GLY A N 1
ATOM 851 C CA . GLY A 1 105 ? -4.065 2.224 14.029 1.00 80.81 105 GLY A CA 1
ATOM 852 C C . GLY A 1 105 ? -4.584 1.562 12.745 1.00 80.81 105 GLY A C 1
ATOM 853 O O . GLY A 1 105 ? -5.744 1.803 12.395 1.00 80.81 105 GLY A O 1
ATOM 854 N N . VAL A 1 106 ? -3.817 0.679 12.087 1.00 87.56 106 VAL A N 1
ATOM 855 C CA . VAL A 1 106 ? -4.331 -0.131 10.965 1.00 87.56 106 VAL A CA 1
ATOM 856 C C . VAL A 1 106 ? -5.485 -1.010 11.455 1.00 87.56 106 VAL A C 1
ATOM 858 O O . VAL A 1 106 ? -5.362 -1.724 12.448 1.00 87.56 106 VAL A O 1
ATOM 861 N N . LYS A 1 107 ? -6.630 -0.953 10.764 1.00 90.75 107 LYS A N 1
ATOM 862 C CA . LYS A 1 107 ? -7.839 -1.738 11.092 1.00 90.75 107 LYS A CA 1
ATOM 863 C C . LYS A 1 107 ? -8.156 -2.824 10.076 1.00 90.75 107 LYS A C 1
ATOM 865 O O . LYS A 1 107 ? -8.936 -3.720 10.381 1.00 90.75 107 LYS A O 1
ATOM 870 N N . ARG A 1 108 ? -7.608 -2.719 8.866 1.00 92.31 108 ARG A N 1
ATOM 871 C CA . ARG A 1 108 ? -7.828 -3.646 7.750 1.00 92.31 108 ARG A CA 1
ATOM 872 C C . ARG A 1 108 ? -6.587 -3.673 6.875 1.00 92.31 108 ARG A C 1
ATOM 874 O O . ARG A 1 108 ? -5.964 -2.630 6.675 1.00 92.31 108 ARG A O 1
ATOM 881 N N . VAL A 1 109 ? -6.269 -4.832 6.313 1.00 92.75 109 VAL A N 1
ATOM 882 C CA . VAL A 1 109 ? -5.172 -4.983 5.354 1.00 92.75 109 VAL A CA 1
ATOM 883 C C . VAL A 1 109 ? -5.716 -5.537 4.046 1.00 92.75 109 VAL A C 1
ATOM 885 O O . VAL A 1 109 ? -6.518 -6.468 4.038 1.00 92.75 109 VAL A O 1
ATOM 888 N N . ARG A 1 110 ? -5.282 -4.969 2.926 1.00 93.62 110 ARG A N 1
ATOM 889 C CA . ARG A 1 110 ? -5.639 -5.392 1.575 1.00 93.62 110 ARG A CA 1
ATOM 890 C C . ARG A 1 110 ? -4.395 -5.419 0.699 1.00 93.62 110 ARG A C 1
ATOM 892 O O . ARG A 1 110 ? -3.489 -4.613 0.855 1.00 93.62 110 ARG A O 1
ATOM 899 N N . THR A 1 111 ? -4.375 -6.335 -0.253 1.00 92.75 111 THR A N 1
ATOM 900 C CA . THR A 1 111 ? -3.297 -6.460 -1.246 1.00 92.75 111 THR A CA 1
ATOM 901 C C . THR A 1 111 ? -3.732 -5.890 -2.589 1.00 92.75 111 THR A C 1
ATOM 903 O O . THR A 1 111 ? -4.917 -5.948 -2.928 1.00 92.75 111 THR A O 1
ATOM 906 N N . ASN A 1 112 ? -2.790 -5.366 -3.378 1.00 90.00 112 ASN A N 1
ATOM 907 C CA . ASN A 1 112 ? -3.068 -5.045 -4.781 1.00 90.00 112 ASN A CA 1
ATOM 908 C C . ASN A 1 112 ? -3.054 -6.304 -5.665 1.00 90.00 112 ASN A C 1
ATOM 910 O O . ASN A 1 112 ? -3.904 -6.476 -6.540 1.00 90.00 112 ASN A O 1
ATOM 914 N N . GLN A 1 113 ? -2.072 -7.177 -5.433 1.00 86.56 113 GLN A N 1
ATOM 915 C CA . GLN A 1 113 ? -1.872 -8.439 -6.146 1.00 86.56 113 GLN A CA 1
ATOM 916 C C . GLN A 1 113 ? -1.312 -9.501 -5.195 1.00 86.56 113 GLN A C 1
ATOM 918 O O . GLN A 1 113 ? -0.732 -9.172 -4.155 1.00 86.56 113 GLN A O 1
ATOM 923 N N . ILE A 1 114 ? -1.406 -10.772 -5.598 1.00 87.38 114 ILE A N 1
ATOM 924 C CA . ILE A 1 114 ? -0.959 -11.914 -4.789 1.00 87.38 114 ILE A CA 1
ATOM 925 C C . ILE A 1 114 ? 0.528 -11.855 -4.411 1.00 87.38 114 ILE A C 1
ATOM 927 O O . ILE A 1 114 ? 0.905 -12.296 -3.330 1.00 87.38 114 ILE A O 1
ATOM 931 N N . SER A 1 115 ? 1.379 -11.265 -5.256 1.00 83.56 115 SER A N 1
ATOM 932 C CA . SER A 1 115 ? 2.818 -11.150 -4.986 1.00 83.56 115 SER A CA 1
ATOM 933 C C . SER A 1 115 ? 3.123 -10.279 -3.764 1.00 83.56 115 SER A C 1
ATOM 935 O O . SER A 1 115 ? 4.087 -10.538 -3.052 1.00 83.56 115 SER A O 1
ATOM 937 N N . GLY A 1 116 ? 2.276 -9.286 -3.483 1.00 83.19 116 GLY A N 1
ATOM 938 C CA . GLY A 1 116 ? 2.363 -8.413 -2.313 1.00 83.19 116 GLY A CA 1
ATOM 939 C C . GLY A 1 116 ? 1.606 -8.932 -1.090 1.00 83.19 116 GLY A C 1
ATOM 940 O O . GLY A 1 116 ? 1.312 -8.139 -0.196 1.00 83.19 116 GLY A O 1
ATOM 941 N N . ALA A 1 117 ? 1.216 -10.213 -1.052 1.00 86.88 117 ALA A N 1
ATOM 942 C CA . ALA A 1 117 ? 0.381 -10.764 0.018 1.00 86.88 117 ALA A CA 1
ATOM 943 C C . ALA A 1 117 ? 1.134 -11.043 1.315 1.00 86.88 117 ALA A C 1
ATOM 945 O O . ALA A 1 117 ? 0.624 -10.739 2.388 1.00 86.88 117 ALA A O 1
ATOM 946 N N . TRP A 1 118 ? 2.364 -11.536 1.220 1.00 86.62 118 TRP A N 1
ATOM 947 C CA . TRP A 1 118 ? 3.203 -11.876 2.369 1.00 86.62 118 TRP A CA 1
ATOM 948 C C . TRP A 1 118 ? 3.337 -10.779 3.445 1.00 86.62 118 TRP A C 1
ATOM 950 O O . TRP A 1 118 ? 3.041 -11.086 4.599 1.00 86.62 118 TRP A O 1
ATOM 960 N N . PRO A 1 119 ? 3.684 -9.508 3.137 1.00 84.94 119 PRO A N 1
ATOM 961 C CA . PRO A 1 119 ? 3.804 -8.489 4.176 1.00 84.94 119 PRO A CA 1
ATOM 962 C C . PRO A 1 119 ? 2.432 -8.191 4.793 1.00 84.94 119 PRO A C 1
ATOM 964 O O . PRO A 1 119 ? 2.318 -7.976 5.996 1.00 84.94 119 PRO A O 1
ATOM 967 N N . GLY A 1 120 ? 1.372 -8.232 3.979 1.00 87.25 120 GLY A N 1
ATOM 968 C CA . GLY A 1 120 ? 0.012 -7.972 4.419 1.00 87.25 120 GLY A CA 1
ATOM 969 C C . GLY A 1 120 ? -0.536 -9.061 5.337 1.00 87.25 120 GLY A C 1
ATOM 970 O O . GLY A 1 120 ? -1.164 -8.729 6.337 1.00 87.25 120 GLY A O 1
ATOM 971 N N . VAL A 1 121 ? -0.252 -10.336 5.053 1.00 89.69 121 VAL A N 1
ATOM 972 C CA . VAL A 1 121 ? -0.619 -11.463 5.926 1.00 89.69 121 VAL A CA 1
ATOM 973 C C . VAL A 1 121 ? 0.081 -11.335 7.273 1.00 89.69 121 VAL A C 1
ATOM 975 O O . VAL A 1 121 ? -0.584 -11.422 8.302 1.00 89.69 121 VAL A O 1
ATOM 978 N N . ILE A 1 122 ? 1.391 -11.066 7.279 1.00 87.81 122 ILE A N 1
ATOM 979 C CA . ILE A 1 122 ? 2.152 -10.975 8.532 1.00 87.81 122 ILE A CA 1
ATOM 980 C C . ILE A 1 122 ? 1.639 -9.813 9.391 1.00 87.81 122 ILE A C 1
ATOM 982 O O . ILE A 1 122 ? 1.400 -9.985 10.584 1.00 87.81 122 ILE A O 1
ATOM 986 N N . ILE A 1 123 ? 1.404 -8.644 8.788 1.00 87.25 123 ILE A N 1
ATOM 987 C CA . ILE A 1 123 ? 0.853 -7.482 9.498 1.00 87.25 123 ILE A CA 1
ATOM 988 C C . ILE A 1 123 ? -0.568 -7.779 9.991 1.00 87.25 123 ILE A C 1
ATOM 990 O O . ILE A 1 123 ? -0.885 -7.508 11.147 1.00 87.25 123 ILE A O 1
ATOM 994 N N . ALA A 1 124 ? -1.421 -8.372 9.157 1.00 90.69 124 ALA A N 1
ATOM 995 C CA . ALA A 1 124 ? -2.788 -8.696 9.547 1.00 90.69 124 ALA A CA 1
ATOM 996 C C . ALA A 1 124 ? -2.845 -9.674 10.728 1.00 90.69 124 ALA A C 1
ATOM 998 O O . ALA A 1 124 ? -3.630 -9.469 11.653 1.00 90.69 124 ALA A O 1
ATOM 999 N N . GLN A 1 125 ? -1.977 -10.688 10.731 1.00 90.12 125 GLN A N 1
ATOM 1000 C CA . GLN A 1 125 ? -1.838 -11.635 11.837 1.00 90.12 125 GLN A CA 1
ATOM 1001 C C . GLN A 1 125 ? -1.304 -10.957 13.103 1.00 90.12 125 GLN A C 1
ATOM 1003 O O . GLN A 1 125 ? -1.865 -11.159 14.179 1.00 90.12 125 GLN A O 1
ATOM 1008 N N . HIS A 1 126 ? -0.269 -10.119 12.980 1.00 86.62 126 HIS A N 1
ATOM 1009 C CA . HIS A 1 126 ? 0.330 -9.417 14.117 1.00 86.62 126 HIS A CA 1
ATOM 1010 C C . HIS A 1 126 ? -0.666 -8.470 14.807 1.00 86.62 126 HIS A C 1
ATOM 1012 O O . HIS A 1 126 ? -0.788 -8.481 16.030 1.00 86.62 126 HIS A O 1
ATOM 1018 N N . PHE A 1 127 ? -1.425 -7.695 14.027 1.00 86.81 127 PHE A N 1
ATOM 1019 C CA . PHE A 1 127 ? -2.412 -6.738 14.544 1.00 86.81 127 PHE A CA 1
ATOM 1020 C C . PHE A 1 127 ? -3.818 -7.329 14.726 1.00 86.81 127 PHE A C 1
ATOM 1022 O O . PHE A 1 127 ? -4.719 -6.619 15.171 1.00 86.81 127 PHE A O 1
ATOM 1029 N N . LYS A 1 128 ? -4.017 -8.617 14.409 1.00 90.31 128 LYS A N 1
ATOM 1030 C CA . LYS A 1 128 ? -5.311 -9.324 14.475 1.00 90.31 128 LYS A CA 1
ATOM 1031 C C . LYS A 1 128 ? -6.432 -8.589 13.727 1.00 90.31 128 LYS A C 1
ATOM 1033 O O . LYS A 1 128 ? -7.549 -8.454 14.223 1.00 90.31 128 LYS A O 1
ATOM 1038 N N . VAL A 1 129 ? -6.123 -8.100 12.529 1.00 91.44 129 VAL A N 1
ATOM 1039 C CA . VAL A 1 129 ? -7.056 -7.362 11.665 1.00 91.44 129 VAL A CA 1
ATOM 1040 C C . VAL A 1 129 ? -7.451 -8.193 10.443 1.00 91.44 129 VAL A C 1
ATOM 1042 O O . VAL A 1 129 ? -6.670 -9.034 9.998 1.00 91.44 129 VAL A O 1
ATOM 1045 N N . PRO A 1 130 ? -8.643 -7.973 9.858 1.00 93.69 130 PRO A N 1
ATOM 1046 C CA . PRO A 1 130 ? -9.058 -8.678 8.651 1.00 93.69 130 PRO A CA 1
ATOM 1047 C C . PRO A 1 130 ? -8.120 -8.391 7.472 1.00 93.69 130 PRO A C 1
ATOM 1049 O O . PRO A 1 130 ? -7.699 -7.251 7.240 1.00 93.69 130 PRO A O 1
ATOM 1052 N N . PHE A 1 131 ? -7.846 -9.444 6.703 1.00 94.00 131 PHE A N 1
ATOM 1053 C CA . PHE A 1 131 ? -6.998 -9.430 5.517 1.00 94.00 131 PHE A CA 1
ATOM 1054 C C . PHE A 1 131 ? -7.815 -9.734 4.260 1.00 94.00 131 PHE A C 1
ATOM 1056 O O . PHE A 1 131 ? -8.523 -10.738 4.204 1.00 94.00 131 PHE A O 1
ATOM 1063 N N . ILE A 1 132 ? -7.696 -8.887 3.237 1.00 93.62 132 ILE A N 1
ATOM 1064 C CA . ILE A 1 132 ? -8.369 -9.051 1.947 1.00 93.62 132 ILE A CA 1
ATOM 1065 C C . ILE A 1 132 ? -7.325 -9.295 0.855 1.00 93.62 132 ILE A C 1
ATOM 1067 O O . ILE A 1 132 ? -6.547 -8.408 0.482 1.00 93.62 132 ILE A O 1
ATOM 1071 N N . LEU A 1 133 ? -7.334 -10.507 0.306 1.00 91.69 133 LEU A N 1
ATOM 1072 C CA . LEU A 1 133 ? -6.464 -10.897 -0.795 1.00 91.69 133 LEU A CA 1
ATOM 1073 C C . LEU A 1 133 ? -7.095 -10.526 -2.144 1.00 91.69 133 LEU A C 1
ATOM 1075 O O . LEU A 1 133 ? -8.170 -11.014 -2.486 1.00 91.69 133 LEU A O 1
ATOM 1079 N N . ARG A 1 134 ? -6.404 -9.713 -2.945 1.00 88.94 134 ARG A N 1
ATOM 1080 C CA . ARG A 1 134 ? -6.686 -9.532 -4.370 1.00 88.94 134 ARG A CA 1
ATOM 1081 C C . ARG A 1 134 ? -5.631 -10.312 -5.138 1.00 88.94 134 ARG A C 1
ATOM 1083 O O . ARG A 1 134 ? -4.459 -9.951 -5.127 1.00 88.94 134 ARG A O 1
ATOM 1090 N N . ALA A 1 135 ? -6.043 -11.384 -5.809 1.00 83.56 135 ALA A N 1
ATOM 1091 C CA . ALA A 1 135 ? -5.109 -12.216 -6.563 1.00 83.56 135 ALA A CA 1
ATOM 1092 C C . ALA A 1 135 ? -4.463 -11.447 -7.733 1.00 83.56 135 ALA A C 1
ATOM 1094 O O . ALA A 1 135 ? -3.283 -11.633 -8.024 1.00 83.56 135 ALA A O 1
ATOM 1095 N N . GLY A 1 136 ? -5.209 -10.518 -8.340 1.00 78.50 136 GLY A N 1
ATOM 1096 C CA . GLY A 1 136 ? -4.746 -9.743 -9.486 1.00 78.50 136 GLY A CA 1
ATOM 1097 C C . GLY A 1 136 ? -4.502 -10.645 -10.694 1.00 78.50 136 GLY A C 1
ATOM 1098 O O . GLY A 1 136 ? -5.285 -11.554 -10.963 1.00 78.50 136 GLY A O 1
ATOM 1099 N N . TYR A 1 137 ? -3.410 -10.393 -11.414 1.00 71.81 137 TYR A N 1
ATOM 1100 C CA . TYR A 1 137 ? -2.988 -11.241 -12.521 1.00 71.81 137 TYR A CA 1
ATOM 1101 C C . TYR A 1 137 ? -2.375 -12.538 -11.983 1.00 71.81 137 TYR A C 1
ATOM 1103 O O . TYR A 1 137 ? -1.228 -12.568 -11.537 1.00 71.81 137 TYR A O 1
ATOM 1111 N N . LEU A 1 138 ? -3.158 -13.614 -12.004 1.00 72.94 138 LEU A N 1
ATOM 1112 C CA . LEU A 1 138 ? -2.647 -14.948 -11.725 1.00 72.94 138 LEU A CA 1
ATOM 1113 C C . LEU A 1 138 ? -1.810 -15.404 -12.913 1.00 72.94 138 LEU A C 1
ATOM 1115 O O . LEU A 1 138 ? -2.284 -15.450 -14.049 1.00 72.94 138 LEU A O 1
ATOM 1119 N N . MET A 1 139 ? -0.563 -15.767 -12.636 1.00 62.53 139 MET A N 1
ATOM 1120 C CA . MET A 1 139 ? 0.329 -16.321 -13.640 1.00 62.53 139 MET A CA 1
ATOM 1121 C C . MET A 1 139 ? -0.209 -17.699 -14.048 1.00 62.53 139 MET A C 1
ATOM 1123 O O . MET A 1 139 ? 0.017 -18.702 -13.372 1.00 62.53 139 MET 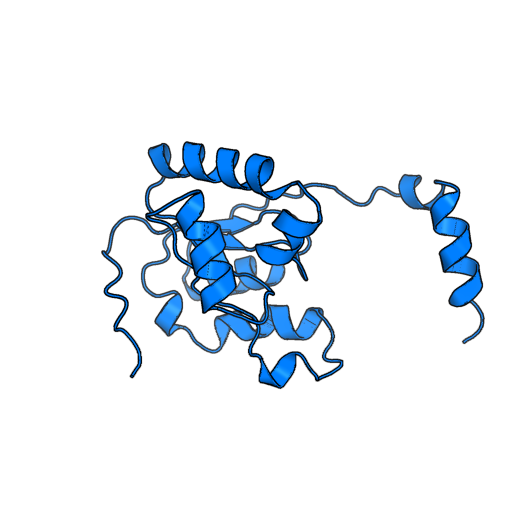A O 1
ATOM 1127 N N . SER A 1 140 ? -1.015 -17.746 -15.111 1.00 61.53 140 SER A N 1
ATOM 1128 C CA . SER A 1 140 ? -1.568 -19.001 -15.613 1.00 61.53 140 SER A CA 1
ATOM 1129 C C . SER A 1 140 ? -0.463 -19.843 -16.257 1.00 61.53 140 SER A C 1
ATOM 1131 O O . SER A 1 140 ? 0.515 -19.317 -16.799 1.00 61.53 140 SER A O 1
ATOM 1133 N N . LYS A 1 141 ? -0.640 -21.171 -16.270 1.00 53.72 141 LYS A N 1
ATOM 1134 C CA . LYS A 1 141 ? 0.256 -22.094 -16.992 1.00 53.72 141 LYS A CA 1
ATOM 1135 C C . LYS A 1 141 ? 0.426 -21.723 -18.477 1.00 53.72 141 LYS A C 1
ATOM 1137 O O . LYS A 1 141 ? 1.446 -22.081 -19.060 1.00 53.72 141 LYS A O 1
ATOM 1142 N N . ASN A 1 142 ? -0.513 -20.977 -19.064 1.00 51.72 142 ASN A N 1
ATOM 1143 C CA . ASN A 1 142 ? -0.531 -20.643 -20.489 1.00 51.72 142 ASN A CA 1
ATOM 1144 C C . ASN A 1 142 ? 0.413 -19.492 -20.870 1.00 51.72 142 ASN A C 1
ATOM 1146 O O . ASN A 1 142 ? 0.837 -19.431 -22.016 1.00 51.72 142 ASN A O 1
ATOM 1150 N N . ILE A 1 143 ? 0.858 -18.658 -19.923 1.00 52.41 143 ILE A N 1
ATOM 1151 C CA . ILE A 1 143 ? 1.908 -17.646 -20.184 1.00 52.41 143 ILE A CA 1
ATOM 1152 C C . ILE A 1 143 ? 3.255 -18.327 -20.475 1.00 52.41 143 ILE A C 1
ATOM 1154 O O . ILE A 1 143 ? 4.097 -17.805 -21.197 1.00 52.41 143 ILE A O 1
ATOM 1158 N N . ARG A 1 144 ? 3.447 -19.555 -19.972 1.00 47.44 144 ARG A N 1
ATOM 1159 C CA . ARG A 1 144 ? 4.619 -20.391 -20.269 1.00 47.44 144 ARG A CA 1
ATOM 1160 C C . ARG A 1 144 ? 4.649 -20.884 -21.726 1.00 47.44 144 ARG A C 1
ATOM 1162 O O . ARG A 1 144 ? 5.696 -21.349 -22.172 1.00 47.44 144 ARG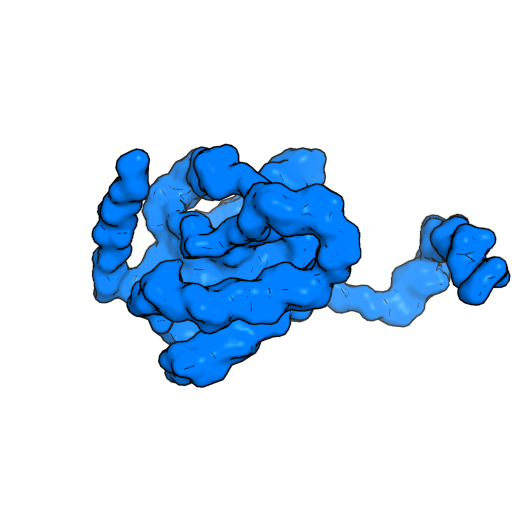 A O 1
ATOM 1169 N N . LEU A 1 145 ? 3.516 -20.814 -22.433 1.00 49.16 145 LEU A N 1
ATOM 1170 C CA . LEU A 1 145 ? 3.367 -21.158 -23.854 1.00 49.16 145 LEU A CA 1
ATOM 1171 C C . LEU A 1 145 ? 3.396 -19.920 -24.763 1.00 49.16 145 LEU A C 1
ATOM 1173 O O . LEU A 1 145 ? 3.459 -20.065 -25.983 1.00 49.16 145 LEU A O 1
ATOM 1177 N N . ASP A 1 146 ? 3.389 -18.719 -24.182 1.00 47.72 146 ASP A N 1
ATOM 1178 C CA . ASP A 1 146 ? 3.467 -17.471 -24.925 1.00 47.72 146 ASP A CA 1
ATOM 1179 C C . ASP A 1 146 ? 4.912 -17.259 -25.409 1.00 47.72 146 ASP A C 1
ATOM 1181 O O . ASP A 1 146 ? 5.871 -17.305 -24.630 1.00 47.72 146 ASP A O 1
ATOM 1185 N N . LYS A 1 147 ? 5.102 -17.112 -26.724 1.00 48.69 147 LYS A N 1
ATOM 1186 C CA . LYS A 1 147 ? 6.399 -17.307 -27.411 1.00 48.69 147 LYS A CA 1
ATOM 1187 C C . LYS A 1 147 ? 7.525 -16.379 -26.923 1.00 48.69 147 LYS A C 1
ATOM 1189 O O . LYS A 1 147 ? 8.698 -16.708 -27.094 1.00 48.69 147 LYS A O 1
ATOM 1194 N N . GLN A 1 148 ? 7.200 -15.272 -26.257 1.00 47.69 148 GLN A N 1
ATOM 1195 C CA . GLN A 1 148 ? 8.182 -14.361 -25.656 1.00 47.69 148 GLN A CA 1
ATOM 1196 C C . GLN A 1 148 ? 8.877 -14.949 -24.408 1.00 47.69 148 GLN A C 1
ATOM 1198 O O . GLN A 1 148 ? 10.043 -14.644 -24.153 1.00 47.69 148 GLN A O 1
ATOM 1203 N N . ALA A 1 149 ? 8.238 -15.872 -23.678 1.00 45.28 149 ALA A N 1
ATOM 1204 C CA . ALA A 1 149 ? 8.830 -16.540 -22.511 1.00 45.28 149 ALA A CA 1
ATOM 1205 C C . ALA A 1 149 ? 9.913 -17.579 -22.883 1.00 45.28 149 ALA A C 1
ATOM 1207 O O . ALA A 1 149 ? 10.737 -17.961 -22.047 1.00 45.28 149 ALA A O 1
ATOM 1208 N N . HIS A 1 150 ? 9.957 -18.021 -24.147 1.00 41.28 150 HIS A N 1
ATOM 1209 C CA . HIS A 1 150 ? 10.967 -18.967 -24.638 1.00 41.28 150 HIS A CA 1
ATOM 1210 C C . HIS A 1 150 ? 12.377 -18.358 -24.705 1.00 41.28 150 HIS A C 1
ATOM 1212 O O . HIS A 1 150 ? 13.363 -19.069 -24.504 1.00 41.28 150 HIS A O 1
ATOM 1218 N N . ALA A 1 151 ? 12.487 -17.041 -24.910 1.00 45.88 151 ALA A N 1
ATOM 1219 C CA . ALA A 1 151 ? 13.773 -16.344 -24.936 1.00 45.88 151 ALA A CA 1
ATOM 1220 C C . ALA A 1 151 ? 14.468 -16.349 -23.559 1.00 45.88 151 ALA A C 1
ATOM 1222 O O . ALA A 1 151 ? 15.684 -16.515 -23.477 1.00 45.88 151 ALA A O 1
ATOM 1223 N N . ILE A 1 152 ? 13.695 -16.252 -22.471 1.00 49.12 152 ILE A N 1
ATOM 1224 C CA . ILE A 1 152 ? 14.213 -16.267 -21.092 1.00 49.12 152 ILE A CA 1
ATOM 1225 C C . ILE A 1 152 ? 14.689 -17.676 -20.704 1.00 49.12 152 ILE A C 1
ATOM 1227 O O . ILE A 1 152 ? 15.716 -17.826 -20.042 1.00 49.12 152 ILE A O 1
ATOM 1231 N N . LYS A 1 153 ? 14.018 -18.726 -21.201 1.00 43.75 153 LYS A N 1
ATOM 1232 C CA . LYS A 1 153 ? 14.409 -20.126 -20.963 1.00 43.75 153 LYS A CA 1
ATOM 1233 C C . LYS A 1 153 ? 15.797 -20.462 -21.521 1.00 43.75 153 LYS A C 1
ATOM 1235 O O . LYS A 1 153 ? 16.508 -21.264 -20.928 1.00 43.75 153 LYS A O 1
ATOM 1240 N N . LYS A 1 154 ? 16.212 -19.816 -22.616 1.00 44.34 154 LYS A N 1
ATOM 1241 C CA . LYS A 1 154 ? 17.525 -20.049 -23.240 1.00 44.34 154 LYS A CA 1
ATOM 1242 C C . LYS A 1 154 ? 18.695 -19.476 -22.428 1.00 44.34 154 LYS A C 1
ATOM 1244 O O . LYS A 1 154 ? 19.826 -19.891 -22.640 1.00 44.34 154 LYS A O 1
ATOM 1249 N N . LYS A 1 155 ? 18.432 -18.549 -21.496 1.00 44.75 155 LYS A N 1
ATOM 1250 C CA . LYS A 1 155 ? 19.467 -17.879 -20.690 1.00 44.75 155 LYS A CA 1
ATOM 1251 C C . LYS A 1 155 ? 19.678 -18.502 -19.302 1.00 44.75 155 LYS A C 1
ATOM 1253 O O . LYS A 1 155 ? 20.673 -18.196 -18.664 1.00 44.75 155 LYS A O 1
ATOM 1258 N N . PHE A 1 156 ? 18.773 -19.375 -18.852 1.00 47.22 156 PHE A N 1
ATOM 1259 C CA . PHE A 1 156 ? 18.790 -19.968 -17.504 1.00 47.22 156 PHE A CA 1
ATOM 1260 C C . PHE A 1 156 ? 18.834 -21.506 -17.486 1.00 47.22 156 PHE A C 1
ATOM 1262 O O . PHE A 1 156 ? 18.673 -22.101 -16.430 1.00 47.22 156 PHE A O 1
ATOM 1269 N N . LEU A 1 157 ? 19.062 -22.162 -18.630 1.00 40.75 157 LEU A N 1
ATOM 1270 C CA . LEU A 1 157 ? 19.220 -23.622 -18.716 1.00 40.75 157 LEU A CA 1
ATOM 1271 C C . LEU A 1 157 ? 20.681 -24.042 -18.970 1.00 40.75 157 LEU A C 1
ATOM 1273 O O . LEU A 1 157 ? 20.933 -24.964 -19.739 1.00 40.75 157 LEU A O 1
ATOM 1277 N N . PHE A 1 158 ? 21.632 -23.327 -18.362 1.00 38.62 158 PHE A N 1
ATOM 1278 C CA . PHE A 1 158 ? 23.062 -23.655 -18.425 1.00 38.62 158 PHE A CA 1
ATOM 1279 C C . PHE A 1 158 ? 23.814 -23.517 -17.091 1.00 38.62 158 PHE A C 1
ATOM 1281 O O . PHE A 1 158 ? 25.036 -23.449 -17.112 1.00 38.62 158 PHE A O 1
ATOM 1288 N N . TYR A 1 159 ? 23.113 -23.525 -15.952 1.00 34.44 159 TYR A N 1
ATOM 1289 C CA . TYR A 1 159 ? 23.684 -23.828 -14.633 1.00 34.44 159 TYR A CA 1
ATOM 1290 C C . TYR A 1 159 ? 22.623 -24.471 -13.743 1.00 34.44 159 TYR A C 1
ATOM 1292 O O . TYR A 1 159 ? 21.484 -23.949 -13.742 1.00 34.44 159 TYR A O 1
#

Organism: NCBI:txid890399

Mean predicted aligned error: 10.72 Å

Secondary structure (DSSP, 8-state):
--------SS-EEEEEPPTT--HHHHHHTT-HHHHHHHHHHHHHHH--EEEE---S-HHHHHHHHHHH-TT-EEEE---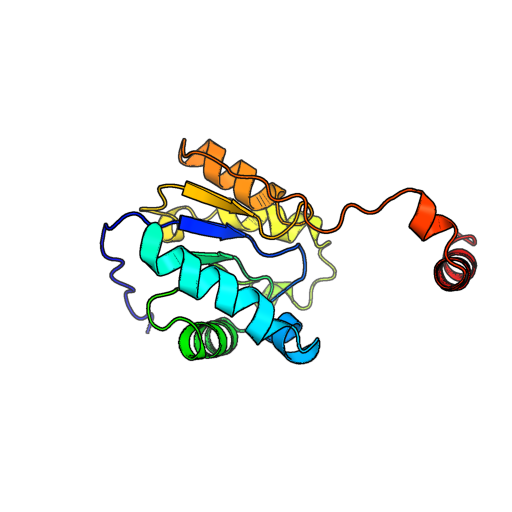GGGTSS---HHHHHHSGGG--GGGTTEEEEEESSGGGHHHHHHHHHHHT--EE----S---GGGGGSTTHHHHHTTSS--

Sequence (159 aa):
MAVPIRIPKCHQTLITMSAGMSMVAWQQAGIIDRELSYYKELSNHIGFLSFISYGDNHRTETKLLKQHIPDANIIWTRPPMMSQLPINLFWHTFLPPFNCKPFDGVKRVRTNQISGAWPGVIIAQHFKVPFILRAGYLMSKNIRLDKQAHAIKKKFLFY

Radius of gyration: 16.89 Å; Cα contacts (8 Å, |Δi|>4): 238; chains: 1; bounding box: 40×40×43 Å

pLDDT: mean 76.12, std 18.66, range [31.73, 94.44]

Solvent-accessible surface area (backbone atoms only — not comparable to full-atom values): 9107 Å² total; per-residue (Å²): 133,84,79,82,80,82,75,74,93,53,58,25,33,36,37,21,38,35,67,84,34,21,59,62,53,29,50,75,69,72,43,39,69,68,58,49,49,55,51,45,60,48,30,79,77,59,44,38,42,30,31,40,35,50,36,59,47,62,68,61,38,41,53,58,47,34,76,75,34,70,79,42,47,67,62,41,50,37,57,56,84,58,69,80,44,95,66,54,74,68,59,66,40,64,51,63,69,78,55,58,75,72,54,66,66,58,54,34,26,33,28,59,19,51,73,12,33,64,42,36,51,53,43,17,61,74,70,72,29,58,70,45,86,31,55,60,86,70,87,52,79,64,59,74,69,39,77,74,50,55,63,60,52,74,75,62,75,83,120